Protein AF-A0A2S0K086-F1 (afdb_monomer)

pLDDT: mean 82.31, std 9.38, range [50.38, 92.88]

Organism: Lysinibacillus sphaericus (NCBI:txid1421)

Sequence (73 aa):
MDIEKKLKIRNFISVALIVFMTFSYIRLVLRDGITQVGFLYTAMYVLSVGITIFSWFYQWRTNQIIKRSQSHI

Structure (mmCIF, N/CA/C/O backbone):
data_AF-A0A2S0K086-F1
#
_entry.id   AF-A0A2S0K086-F1
#
loop_
_atom_site.group_PDB
_atom_site.id
_atom_site.type_symbol
_atom_site.label_atom_id
_atom_site.label_alt_id
_atom_site.label_comp_id
_atom_site.label_asym_id
_atom_site.label_entity_id
_atom_site.label_seq_id
_atom_site.pdbx_PDB_ins_code
_atom_site.Cartn_x
_atom_site.Cartn_y
_atom_site.Cartn_z
_atom_site.occupancy
_atom_site.B_iso_or_equiv
_atom_site.auth_seq_id
_atom_site.auth_comp_id
_atom_site.auth_asym_id
_atom_site.auth_atom_id
_atom_site.pdbx_PDB_model_num
ATOM 1 N N . MET A 1 1 ? 7.071 19.901 23.644 1.00 59.75 1 MET A N 1
ATOM 2 C CA . MET A 1 1 ? 7.543 20.058 22.251 1.00 59.75 1 MET A CA 1
ATOM 3 C C . MET A 1 1 ? 6.413 20.691 21.466 1.00 59.75 1 MET A C 1
ATOM 5 O O . MET A 1 1 ? 5.331 20.117 21.461 1.00 59.75 1 MET A O 1
ATOM 9 N N . ASP A 1 2 ? 6.647 21.875 20.906 1.00 71.38 2 ASP A N 1
ATOM 10 C CA . ASP A 1 2 ? 5.633 22.673 20.209 1.00 71.38 2 ASP A CA 1
ATOM 11 C C . ASP A 1 2 ? 4.878 21.862 19.147 1.00 71.38 2 ASP A C 1
ATOM 13 O O . ASP A 1 2 ? 5.495 21.089 18.401 1.00 71.38 2 ASP A O 1
ATOM 17 N N . ILE A 1 3 ? 3.554 22.023 19.083 1.00 74.12 3 ILE A N 1
ATOM 18 C CA . ILE A 1 3 ? 2.688 21.286 18.146 1.00 74.12 3 ILE A CA 1
ATOM 19 C C . ILE A 1 3 ? 3.151 21.539 16.704 1.00 74.12 3 ILE A C 1
ATOM 21 O O . ILE A 1 3 ? 3.215 20.603 15.904 1.00 74.12 3 ILE A O 1
ATOM 25 N N . GLU A 1 4 ? 3.598 22.762 16.403 1.00 76.81 4 GLU A N 1
ATOM 26 C CA . GLU A 1 4 ? 4.183 23.125 15.110 1.00 76.81 4 GLU A CA 1
ATOM 27 C C . GLU A 1 4 ? 5.451 22.337 14.767 1.00 76.81 4 GLU A C 1
ATOM 29 O O . GLU A 1 4 ? 5.602 21.866 13.637 1.00 76.81 4 GLU A O 1
ATOM 34 N N . LYS A 1 5 ? 6.368 22.149 15.727 1.00 78.50 5 LYS A N 1
ATOM 35 C CA . LYS A 1 5 ? 7.594 21.364 15.503 1.00 78.50 5 LYS A CA 1
ATOM 36 C C . LYS A 1 5 ? 7.257 19.901 15.224 1.00 78.50 5 LYS A C 1
ATOM 38 O O . LYS A 1 5 ? 7.846 19.300 14.327 1.00 78.50 5 LYS A O 1
ATOM 43 N N . LYS A 1 6 ? 6.270 19.339 15.930 1.00 76.00 6 LYS A N 1
ATOM 44 C CA . LYS A 1 6 ? 5.798 17.963 15.704 1.00 76.00 6 LYS A CA 1
ATOM 45 C C . LYS A 1 6 ? 5.150 17.802 14.322 1.00 76.00 6 LYS A C 1
ATOM 47 O O . LYS A 1 6 ? 5.398 16.803 13.648 1.00 76.00 6 LYS A O 1
ATOM 52 N N . LEU A 1 7 ? 4.375 18.794 13.876 1.00 82.88 7 LEU A N 1
ATOM 53 C CA . LEU A 1 7 ? 3.767 18.820 12.542 1.00 82.88 7 LEU A CA 1
ATOM 54 C C . LEU A 1 7 ? 4.812 18.943 11.429 1.00 82.88 7 LEU A C 1
ATOM 56 O O . LEU A 1 7 ? 4.747 18.179 10.470 1.00 82.88 7 LEU A O 1
ATOM 60 N N . LYS A 1 8 ? 5.806 19.828 11.575 1.00 83.00 8 LYS A N 1
ATOM 61 C CA . LYS A 1 8 ? 6.913 19.966 10.613 1.00 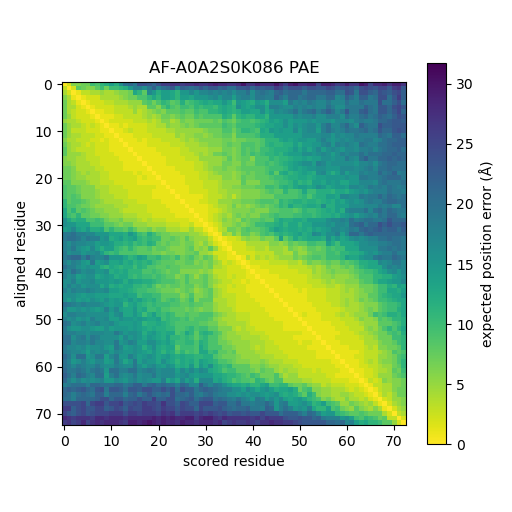83.00 8 LYS A CA 1
ATOM 62 C C . LYS A 1 8 ? 7.712 18.672 10.472 1.00 83.00 8 LYS A C 1
ATOM 64 O O . LYS A 1 8 ? 7.969 18.247 9.350 1.00 83.00 8 LYS A O 1
ATOM 69 N N . ILE A 1 9 ? 8.033 18.010 11.587 1.00 86.38 9 ILE A N 1
ATOM 70 C CA . ILE A 1 9 ? 8.728 16.714 11.578 1.00 86.38 9 ILE A CA 1
ATOM 71 C C . ILE A 1 9 ? 7.881 15.652 10.871 1.00 86.38 9 ILE A C 1
ATOM 73 O O . ILE A 1 9 ? 8.378 14.964 9.984 1.00 86.38 9 ILE A O 1
ATOM 77 N N . ARG A 1 10 ? 6.586 15.549 11.196 1.00 85.25 10 ARG A N 1
ATOM 78 C CA . ARG A 1 10 ? 5.682 14.598 10.532 1.00 85.25 10 ARG A CA 1
ATOM 79 C C . ARG A 1 10 ? 5.580 14.863 9.029 1.00 85.25 10 ARG A C 1
ATOM 81 O O . ARG A 1 10 ? 5.557 13.917 8.244 1.00 85.25 10 ARG A O 1
ATOM 88 N N . ASN A 1 11 ? 5.531 16.132 8.632 1.00 86.81 11 ASN A N 1
ATOM 89 C CA . ASN A 1 11 ? 5.446 16.521 7.230 1.00 86.81 11 ASN A CA 1
ATOM 90 C C . ASN A 1 11 ? 6.737 16.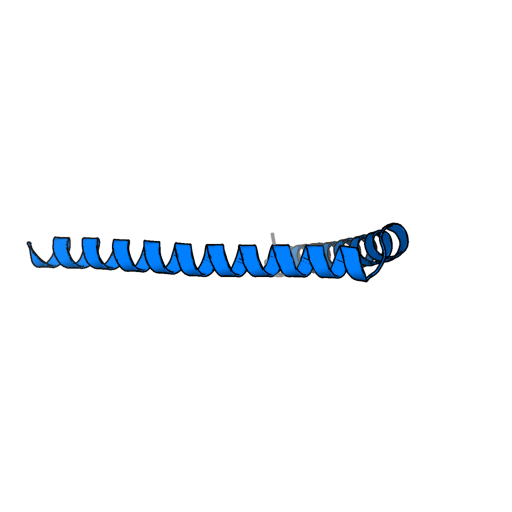174 6.480 1.00 86.81 11 ASN A C 1
ATOM 92 O O . ASN A 1 11 ? 6.683 15.566 5.419 1.00 86.81 11 ASN A O 1
ATOM 96 N N . PHE A 1 12 ? 7.897 16.462 7.073 1.00 91.50 12 PHE A N 1
ATOM 97 C CA . PHE A 1 12 ? 9.196 16.097 6.510 1.00 91.50 12 PHE A CA 1
ATOM 98 C C . PHE A 1 12 ? 9.343 14.580 6.333 1.00 91.50 12 PHE A C 1
ATOM 100 O O . PHE A 1 12 ? 9.732 14.118 5.264 1.00 91.50 12 PHE A O 1
ATOM 107 N N . ILE A 1 13 ? 8.952 13.800 7.345 1.00 89.81 13 ILE A N 1
ATOM 108 C CA . ILE A 1 13 ? 8.941 12.332 7.274 1.00 89.81 13 ILE A CA 1
ATOM 109 C C . ILE A 1 13 ? 8.012 11.847 6.154 1.00 89.81 13 ILE A C 1
ATOM 111 O O . ILE A 1 13 ? 8.382 10.955 5.395 1.00 89.81 13 ILE A O 1
ATOM 115 N N . SER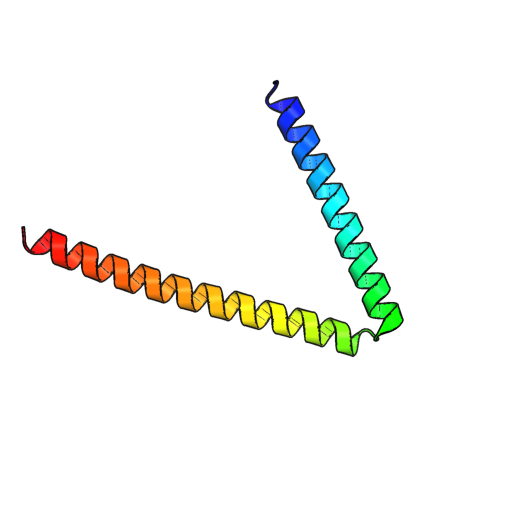 A 1 14 ? 6.827 12.449 6.021 1.00 87.81 14 SER A N 1
ATOM 116 C CA . SER A 1 14 ? 5.862 12.084 4.975 1.00 87.81 14 SER A CA 1
ATOM 117 C C . SER A 1 14 ? 6.414 12.367 3.577 1.00 87.81 14 SER A C 1
ATOM 119 O O . SER A 1 14 ? 6.336 11.510 2.702 1.00 87.81 14 SER A O 1
ATOM 121 N N . VAL A 1 15 ? 7.034 13.533 3.375 1.00 91.19 15 VAL A N 1
ATOM 122 C CA . VAL A 1 15 ? 7.674 13.893 2.102 1.00 91.19 15 VAL A CA 1
ATOM 123 C C . VAL A 1 15 ? 8.827 12.939 1.784 1.00 91.19 15 VAL A C 1
ATOM 125 O O . VAL A 1 15 ? 8.892 12.417 0.673 1.00 91.19 15 VAL A O 1
ATOM 128 N N . ALA A 1 16 ? 9.695 12.644 2.756 1.00 90.38 16 ALA A N 1
ATOM 129 C CA . ALA A 1 16 ? 10.800 11.703 2.575 1.00 90.38 16 ALA A CA 1
ATOM 130 C C . ALA A 1 16 ? 10.307 10.295 2.1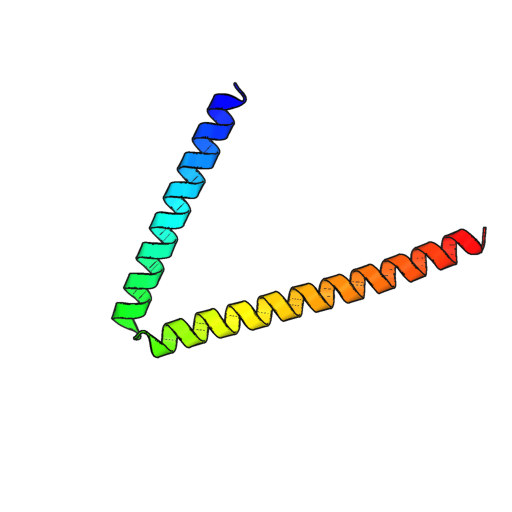91 1.00 90.38 16 ALA A C 1
ATOM 132 O O . ALA A 1 16 ? 10.859 9.671 1.285 1.00 90.38 16 ALA A O 1
ATOM 133 N N . LEU A 1 17 ? 9.227 9.823 2.824 1.00 90.88 17 LEU A N 1
ATOM 134 C CA . LEU A 1 17 ? 8.575 8.555 2.488 1.00 90.88 17 LEU A CA 1
ATOM 135 C C . LEU A 1 17 ? 8.040 8.540 1.054 1.00 90.88 17 LEU A C 1
ATOM 137 O O . LEU A 1 17 ? 8.284 7.577 0.332 1.00 90.88 17 LEU A O 1
ATOM 141 N N . ILE A 1 18 ? 7.351 9.599 0.622 1.00 89.50 18 ILE A N 1
ATOM 142 C CA . ILE A 1 18 ? 6.796 9.692 -0.737 1.00 89.50 18 ILE A CA 1
ATOM 143 C C . ILE A 1 18 ? 7.915 9.649 -1.784 1.00 89.50 18 ILE A C 1
ATOM 145 O O . ILE A 1 18 ? 7.815 8.907 -2.766 1.00 89.50 18 ILE A O 1
ATOM 149 N N . VAL A 1 19 ? 9.004 10.391 -1.562 1.00 91.44 19 VAL A N 1
ATOM 150 C CA . VAL A 1 19 ? 10.166 10.396 -2.464 1.00 91.44 19 VAL A CA 1
ATOM 151 C C . VAL A 1 19 ? 10.802 9.006 -2.529 1.00 91.44 19 VAL A C 1
ATOM 153 O O . VAL A 1 19 ? 11.068 8.503 -3.620 1.00 91.44 19 VAL A O 1
ATOM 156 N N . PHE A 1 20 ? 10.980 8.346 -1.382 1.00 91.38 20 PHE A N 1
ATOM 157 C CA . PHE A 1 20 ? 11.547 7.000 -1.319 1.00 91.38 20 PHE A CA 1
ATOM 158 C C . PHE A 1 20 ? 10.675 5.952 -2.027 1.00 91.38 20 PHE A C 1
ATOM 160 O O . PHE A 1 20 ? 11.196 5.121 -2.778 1.00 91.38 20 PHE A O 1
ATOM 167 N N . MET A 1 21 ? 9.353 6.002 -1.832 1.00 85.31 21 MET A N 1
ATOM 168 C CA . MET A 1 21 ? 8.418 5.104 -2.517 1.00 85.31 21 MET A CA 1
ATOM 169 C C . MET A 1 21 ? 8.445 5.324 -4.030 1.00 85.31 21 MET A C 1
ATOM 171 O O . MET A 1 21 ? 8.529 4.359 -4.785 1.00 85.31 21 MET A O 1
ATOM 175 N N . THR A 1 22 ? 8.449 6.583 -4.471 1.00 85.88 22 THR A N 1
ATOM 176 C CA . THR A 1 22 ? 8.503 6.937 -5.897 1.00 85.88 22 THR A CA 1
ATOM 177 C C . THR A 1 22 ? 9.800 6.454 -6.544 1.00 85.88 22 THR A C 1
ATOM 179 O O . THR A 1 22 ? 9.775 5.833 -7.604 1.00 85.88 22 THR A O 1
ATOM 182 N N . PHE A 1 23 ? 10.943 6.672 -5.889 1.00 86.75 23 PHE A N 1
ATOM 183 C CA . PHE A 1 23 ? 12.233 6.185 -6.376 1.00 86.75 23 PHE A CA 1
ATOM 184 C C . PHE A 1 23 ? 12.268 4.654 -6.473 1.00 86.75 23 PHE A C 1
ATOM 186 O O . PHE A 1 23 ? 12.706 4.099 -7.482 1.00 86.75 23 PHE A O 1
ATOM 193 N N . SER A 1 24 ? 11.767 3.966 -5.445 1.00 84.19 24 SER A N 1
ATOM 194 C CA . SER A 1 24 ? 11.707 2.502 -5.415 1.00 84.19 24 SER A CA 1
ATOM 195 C C . SER A 1 24 ? 10.812 1.949 -6.523 1.00 84.19 24 SER A C 1
ATOM 197 O O . SER A 1 24 ? 11.194 0.981 -7.178 1.00 84.19 24 SER A O 1
ATOM 199 N N . TYR A 1 25 ? 9.672 2.599 -6.781 1.00 81.44 25 TYR A N 1
ATOM 200 C CA . TYR A 1 25 ? 8.773 2.271 -7.887 1.00 81.44 25 TYR A CA 1
ATOM 201 C C . TYR A 1 25 ? 9.479 2.378 -9.239 1.00 81.44 25 TYR A C 1
ATOM 203 O O . TYR A 1 25 ? 9.495 1.414 -9.998 1.00 81.44 25 TYR A O 1
ATOM 211 N N . ILE A 1 26 ? 10.128 3.514 -9.517 1.00 82.69 26 ILE A N 1
ATOM 212 C CA . ILE A 1 26 ? 10.854 3.735 -10.776 1.00 82.69 26 ILE A CA 1
ATOM 213 C C . ILE A 1 26 ? 11.955 2.686 -10.952 1.00 82.69 26 ILE A C 1
ATOM 215 O O . ILE A 1 26 ? 12.096 2.106 -12.025 1.00 82.69 26 ILE A O 1
ATOM 219 N N . ARG A 1 27 ? 12.712 2.391 -9.890 1.00 83.50 27 ARG A N 1
ATOM 220 C CA . ARG A 1 27 ? 13.773 1.379 -9.923 1.00 83.50 27 ARG A CA 1
ATOM 221 C C . ARG A 1 27 ? 13.234 -0.024 -10.220 1.00 83.50 27 ARG A C 1
ATOM 223 O O . ARG A 1 27 ? 13.850 -0.747 -10.997 1.00 83.50 27 ARG A O 1
ATOM 230 N N . LEU A 1 28 ? 12.110 -0.403 -9.614 1.00 83.31 28 LEU A N 1
ATOM 231 C CA . LEU A 1 28 ? 11.421 -1.670 -9.882 1.00 83.31 28 LEU A CA 1
ATOM 232 C C . LEU A 1 28 ? 10.931 -1.738 -11.331 1.00 83.31 28 LEU A C 1
ATOM 234 O O . LEU A 1 28 ? 11.163 -2.733 -12.009 1.00 83.31 28 LEU A O 1
ATOM 238 N N . VAL A 1 29 ? 10.331 -0.654 -11.826 1.00 81.31 29 VAL A N 1
ATOM 239 C CA . VAL A 1 29 ? 9.849 -0.554 -13.209 1.00 81.31 29 VAL A CA 1
ATOM 240 C C . VAL A 1 29 ? 10.995 -0.685 -14.210 1.00 81.31 29 VAL A C 1
ATOM 242 O O . VAL A 1 29 ? 10.844 -1.369 -15.217 1.00 81.31 29 VAL A O 1
ATOM 245 N N . LEU A 1 30 ? 12.147 -0.070 -13.935 1.00 81.31 30 LEU A N 1
ATOM 246 C CA . LEU A 1 30 ? 13.336 -0.178 -14.786 1.00 81.31 30 LEU A CA 1
ATOM 247 C C . LEU A 1 30 ? 13.965 -1.578 -14.764 1.00 81.31 30 LEU A C 1
ATOM 249 O O . LEU A 1 30 ? 14.597 -1.965 -15.742 1.00 81.31 30 LEU A O 1
ATOM 253 N N . ARG A 1 31 ? 13.822 -2.324 -13.661 1.00 81.94 31 ARG A N 1
ATOM 254 C CA . ARG A 1 31 ? 14.407 -3.663 -13.499 1.00 81.94 31 ARG A CA 1
ATOM 255 C C . ARG A 1 31 ? 13.538 -4.763 -14.109 1.00 81.94 31 ARG A C 1
ATOM 257 O O . ARG A 1 31 ? 14.053 -5.589 -14.852 1.00 81.94 31 ARG A O 1
ATOM 264 N N . ASP A 1 32 ? 12.252 -4.766 -13.771 1.00 80.88 32 ASP A N 1
ATOM 265 C CA . ASP A 1 32 ? 11.327 -5.871 -14.058 1.00 80.88 32 ASP A CA 1
ATOM 266 C C . ASP A 1 32 ? 10.270 -5.492 -15.119 1.00 80.88 32 ASP A C 1
ATOM 268 O O . ASP A 1 32 ? 9.481 -6.323 -15.567 1.00 80.88 32 ASP A O 1
ATOM 272 N N . GLY A 1 33 ? 10.257 -4.229 -15.557 1.00 80.00 33 GLY A N 1
ATOM 273 C CA . GLY A 1 33 ? 9.306 -3.700 -16.532 1.00 80.00 33 GLY A CA 1
ATOM 274 C C . GLY A 1 33 ? 7.990 -3.219 -15.910 1.00 80.00 33 GLY A C 1
ATOM 275 O O . GLY A 1 33 ? 7.549 -3.676 -14.853 1.00 80.00 33 GLY A O 1
ATOM 276 N N . ILE A 1 34 ? 7.317 -2.292 -16.603 1.00 79.50 34 ILE A N 1
ATOM 277 C CA . ILE A 1 34 ? 6.029 -1.705 -16.177 1.00 79.50 34 ILE A CA 1
ATOM 278 C C . ILE A 1 34 ? 4.971 -2.783 -15.916 1.00 79.50 34 ILE A C 1
ATOM 280 O O . ILE A 1 34 ? 4.186 -2.660 -14.978 1.00 79.50 34 ILE A O 1
ATOM 284 N N . THR A 1 35 ? 4.950 -3.845 -16.719 1.00 77.38 35 THR A N 1
ATOM 285 C CA . THR A 1 35 ? 3.910 -4.878 -16.675 1.00 77.38 35 THR A CA 1
ATOM 286 C C . THR A 1 35 ? 3.953 -5.689 -15.380 1.00 77.38 35 THR A C 1
ATOM 288 O O . THR A 1 35 ? 2.916 -5.907 -14.754 1.00 77.38 35 THR A O 1
ATOM 291 N N . GLN A 1 36 ? 5.147 -6.095 -14.938 1.00 74.81 36 GLN A N 1
ATOM 292 C CA . GLN A 1 36 ? 5.317 -6.887 -13.719 1.00 74.81 36 GLN A CA 1
ATOM 293 C C . GLN A 1 36 ? 5.061 -6.046 -12.463 1.00 74.81 36 GLN A C 1
ATOM 295 O O . GLN A 1 36 ? 4.399 -6.501 -11.529 1.00 74.81 36 GLN A O 1
ATOM 300 N N . VAL A 1 37 ? 5.511 -4.789 -12.462 1.00 76.25 37 VAL A N 1
ATOM 301 C CA . VAL A 1 37 ? 5.237 -3.860 -11.358 1.00 76.25 37 VAL A CA 1
ATOM 302 C C . VAL A 1 37 ? 3.751 -3.507 -11.295 1.00 76.25 37 VAL A C 1
ATOM 304 O O . VAL A 1 37 ? 3.159 -3.554 -10.220 1.00 76.25 37 VAL A O 1
ATOM 307 N N . GLY A 1 38 ? 3.110 -3.232 -12.432 1.00 74.50 38 GLY A N 1
ATOM 308 C CA . GLY A 1 38 ? 1.669 -2.985 -12.503 1.00 74.50 38 GLY A CA 1
ATOM 309 C C . GLY A 1 38 ? 0.843 -4.161 -11.973 1.00 74.50 38 GLY A C 1
ATOM 310 O O . GLY A 1 38 ? -0.114 -3.953 -11.222 1.00 74.50 38 GLY A O 1
ATOM 311 N N . PHE A 1 39 ? 1.249 -5.397 -12.278 1.00 77.31 39 PHE A N 1
ATOM 312 C CA . PHE A 1 39 ? 0.624 -6.599 -11.723 1.00 77.31 39 PHE A CA 1
ATOM 313 C C . PHE A 1 39 ? 0.777 -6.676 -10.196 1.00 77.31 39 PHE A C 1
ATOM 315 O O . PHE A 1 39 ? -0.209 -6.916 -9.499 1.00 77.31 39 PHE A O 1
ATOM 322 N N . LEU A 1 40 ? 1.973 -6.397 -9.661 1.00 78.69 40 LEU A N 1
ATOM 323 C CA . LEU A 1 40 ? 2.223 -6.381 -8.215 1.00 78.69 40 LEU A CA 1
ATOM 324 C C . LEU A 1 40 ? 1.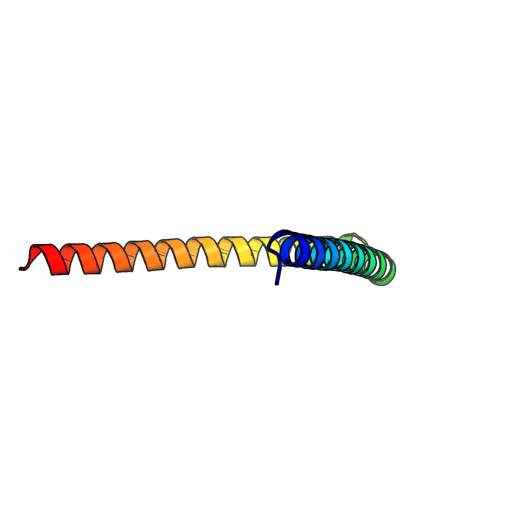343 -5.350 -7.492 1.00 78.69 40 LEU A C 1
ATOM 326 O O . LEU A 1 40 ? 0.702 -5.679 -6.495 1.00 78.69 40 LEU A O 1
ATOM 330 N N . TYR A 1 41 ? 1.262 -4.123 -8.012 1.00 79.44 41 TYR A N 1
ATOM 331 C CA . TYR A 1 41 ? 0.416 -3.073 -7.434 1.00 79.44 41 TYR A CA 1
ATOM 332 C C . TYR A 1 41 ? -1.069 -3.435 -7.482 1.00 79.44 41 TYR A C 1
ATOM 334 O O . TYR A 1 41 ? -1.789 -3.227 -6.505 1.00 79.44 41 TYR A O 1
ATOM 342 N N . THR A 1 42 ? -1.523 -4.024 -8.588 1.00 80.44 42 THR A N 1
ATOM 343 C CA . THR A 1 42 ? -2.909 -4.485 -8.730 1.00 80.44 42 THR A CA 1
ATOM 344 C C . THR A 1 42 ? -3.220 -5.598 -7.729 1.00 80.44 42 THR A C 1
ATOM 346 O O . THR A 1 42 ? -4.249 -5.552 -7.059 1.00 80.44 42 THR A O 1
ATOM 349 N N . ALA A 1 43 ? -2.310 -6.560 -7.552 1.00 82.12 43 ALA A N 1
ATOM 350 C CA . ALA A 1 43 ? -2.463 -7.630 -6.571 1.00 82.12 43 ALA A CA 1
ATOM 351 C C . ALA A 1 43 ? -2.532 -7.085 -5.134 1.00 82.12 43 ALA A C 1
ATOM 353 O O . ALA A 1 43 ? -3.413 -7.478 -4.368 1.00 82.12 43 ALA A O 1
ATOM 354 N N . MET A 1 44 ? -1.658 -6.135 -4.780 1.00 88.38 44 MET A N 1
ATOM 355 C CA . MET A 1 44 ? -1.700 -5.465 -3.475 1.00 88.38 44 MET A CA 1
ATOM 356 C C . MET A 1 44 ? -3.023 -4.726 -3.257 1.00 88.38 44 MET A C 1
ATOM 358 O O . MET A 1 44 ? -3.613 -4.845 -2.187 1.00 88.38 44 MET A O 1
ATOM 362 N N . TYR A 1 45 ? -3.518 -4.017 -4.275 1.00 86.00 45 TYR A N 1
ATOM 363 C CA . TYR A 1 45 ? -4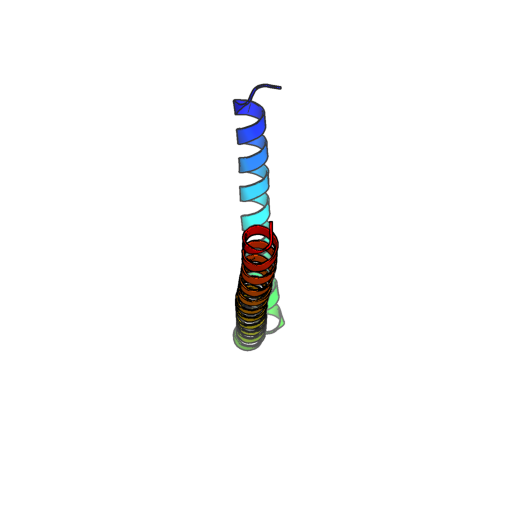.800 -3.318 -4.210 1.00 86.00 45 TYR A CA 1
ATOM 364 C C . TYR A 1 45 ? -5.970 -4.281 -3.966 1.00 86.00 45 TYR A C 1
ATOM 366 O O . TYR A 1 45 ? -6.769 -4.060 -3.057 1.00 86.00 45 TYR A O 1
ATOM 374 N N . VAL A 1 46 ? -6.040 -5.384 -4.720 1.00 91.12 46 VAL A N 1
ATOM 375 C CA . VAL A 1 46 ? -7.082 -6.411 -4.553 1.00 91.12 46 VAL A CA 1
ATOM 376 C C . VAL A 1 46 ? -7.041 -7.016 -3.147 1.00 91.12 46 VAL A C 1
ATOM 378 O O . VAL A 1 46 ? -8.087 -7.153 -2.510 1.00 91.12 46 VAL A O 1
ATOM 381 N N . LEU A 1 47 ? -5.848 -7.321 -2.625 1.00 92.38 47 LEU A N 1
ATOM 382 C CA . LEU A 1 47 ? -5.685 -7.814 -1.255 1.00 92.38 47 LEU A CA 1
ATOM 383 C C . LEU A 1 47 ? -6.166 -6.791 -0.221 1.00 92.38 47 LEU A C 1
ATOM 385 O O . LEU A 1 47 ? -6.903 -7.156 0.694 1.00 92.38 47 LEU A O 1
ATOM 389 N N . SER A 1 48 ? -5.799 -5.516 -0.369 1.00 90.06 48 SER A N 1
ATOM 390 C CA . SER A 1 48 ? -6.254 -4.450 0.529 1.00 90.06 48 SER A CA 1
ATOM 391 C C . SER A 1 48 ? -7.777 -4.329 0.542 1.00 90.06 48 SER A C 1
ATOM 393 O O . SER A 1 48 ? -8.370 -4.310 1.620 1.00 90.06 48 SER A O 1
ATOM 395 N N . VAL A 1 49 ? -8.417 -4.321 -0.631 1.00 91.69 49 VAL A N 1
ATOM 396 C CA . VAL A 1 49 ? -9.884 -4.280 -0.748 1.00 91.69 49 VAL A CA 1
ATOM 397 C C . VAL A 1 49 ? -10.520 -5.503 -0.081 1.00 91.69 49 VAL A C 1
ATOM 399 O O . VAL A 1 49 ? -11.467 -5.354 0.693 1.00 91.69 49 VAL A O 1
ATOM 402 N N . GLY A 1 50 ? -9.974 -6.701 -0.313 1.00 92.88 50 GLY A N 1
ATOM 403 C CA . GLY A 1 50 ? -10.450 -7.936 0.314 1.00 92.88 50 GLY A CA 1
ATOM 404 C C . GLY A 1 50 ? -10.388 -7.888 1.843 1.00 92.88 50 GLY A C 1
ATOM 405 O O . GLY A 1 50 ? -11.371 -8.216 2.512 1.00 92.88 50 GLY A O 1
ATOM 406 N N . ILE A 1 51 ? -9.273 -7.408 2.403 1.00 92.88 51 ILE A N 1
ATOM 407 C CA . ILE A 1 51 ? -9.107 -7.228 3.852 1.00 92.88 51 ILE A CA 1
ATOM 408 C C . ILE A 1 51 ? -10.126 -6.217 4.388 1.00 92.88 51 ILE A C 1
ATOM 410 O O . ILE A 1 51 ? -10.777 -6.492 5.392 1.00 92.88 51 ILE A O 1
ATOM 414 N N . THR A 1 52 ? -10.322 -5.079 3.713 1.00 92.44 52 THR A N 1
ATOM 415 C CA . THR A 1 52 ? -11.297 -4.061 4.136 1.00 92.44 52 THR A CA 1
ATOM 416 C C . THR A 1 52 ? -12.720 -4.617 4.196 1.00 92.44 52 THR A C 1
ATOM 418 O O . THR A 1 52 ? -13.413 -4.408 5.192 1.00 92.44 52 THR A O 1
ATOM 421 N N . ILE A 1 53 ? -13.150 -5.358 3.170 1.00 91.94 53 ILE A N 1
ATOM 422 C CA . ILE A 1 53 ? -14.482 -5.981 3.137 1.00 91.94 53 ILE A CA 1
ATOM 423 C C . ILE A 1 53 ? -14.625 -6.998 4.275 1.00 91.94 53 ILE A C 1
ATOM 425 O O . ILE A 1 53 ? -15.632 -6.994 4.986 1.00 91.94 53 ILE A O 1
ATOM 429 N N . PHE A 1 54 ? -13.610 -7.841 4.485 1.00 91.31 54 PHE A N 1
ATOM 430 C CA . PHE A 1 54 ? -13.623 -8.842 5.550 1.00 91.31 54 PHE A CA 1
ATOM 431 C C . PHE A 1 54 ? -13.693 -8.202 6.942 1.00 91.31 54 PHE A C 1
ATOM 433 O O . PHE A 1 54 ? -14.518 -8.597 7.768 1.00 91.31 54 PHE A O 1
ATOM 440 N N . SER A 1 55 ? -12.880 -7.174 7.197 1.00 90.38 55 SER A N 1
ATOM 441 C CA . SER A 1 55 ? -12.912 -6.413 8.448 1.00 90.38 55 SER A CA 1
ATOM 442 C C . SER A 1 55 ? -14.270 -5.756 8.676 1.00 90.38 55 SER A C 1
ATOM 444 O O . SER A 1 55 ? -14.795 -5.820 9.787 1.00 90.38 55 SER A O 1
ATOM 446 N N . TRP A 1 56 ? -14.875 -5.182 7.633 1.00 92.06 56 TRP A N 1
ATOM 447 C CA . TRP A 1 56 ? -16.207 -4.592 7.730 1.00 92.06 56 TRP A CA 1
ATOM 448 C C . TRP A 1 56 ? -17.272 -5.636 8.078 1.00 92.06 56 TRP A C 1
ATOM 450 O O . TRP A 1 56 ? -18.080 -5.414 8.980 1.00 92.06 56 TRP A O 1
ATOM 460 N N . PHE A 1 57 ? -17.236 -6.806 7.435 1.00 91.62 57 PHE A N 1
ATOM 461 C CA . PHE A 1 57 ? -18.147 -7.908 7.746 1.00 91.62 57 PHE A CA 1
ATOM 462 C C . PHE A 1 57 ? -17.975 -8.409 9.186 1.00 91.62 57 PHE A C 1
ATOM 464 O O . PHE A 1 57 ? -18.959 -8.589 9.908 1.00 91.62 57 PHE A O 1
ATOM 471 N N . TYR A 1 58 ? -16.731 -8.585 9.635 1.00 90.62 58 TYR A N 1
ATOM 472 C CA . TYR A 1 58 ? -16.420 -8.990 11.004 1.00 90.62 58 TYR A CA 1
ATOM 473 C C . TYR A 1 58 ? -16.927 -7.966 12.031 1.00 90.62 58 TYR A C 1
ATOM 475 O O . TYR A 1 58 ? -17.560 -8.327 13.029 1.00 90.62 58 TYR A O 1
ATOM 483 N N . GLN A 1 59 ? -16.715 -6.677 11.760 1.00 90.00 59 GLN A N 1
ATOM 484 C CA . GLN A 1 59 ? -17.192 -5.588 12.606 1.00 90.00 59 GLN A CA 1
ATOM 485 C C . GLN A 1 59 ? -18.722 -5.525 12.635 1.00 90.00 59 GLN A C 1
ATOM 487 O O . GLN A 1 59 ? -19.315 -5.374 13.703 1.00 90.00 59 GLN A O 1
ATOM 492 N N . TRP A 1 60 ? -19.381 -5.708 11.489 1.00 89.75 60 TRP A N 1
ATOM 493 C CA . TRP A 1 60 ? -20.837 -5.780 11.416 1.00 89.75 60 TRP A CA 1
ATOM 494 C C . TRP A 1 60 ? -21.3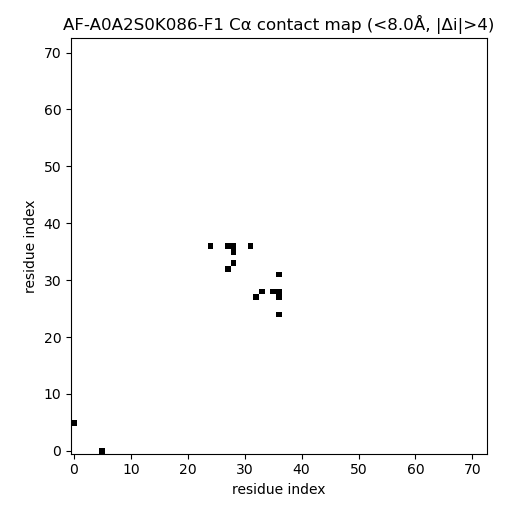87 -6.941 12.251 1.00 89.75 60 TRP A C 1
ATOM 496 O O . TRP A 1 60 ? -22.275 -6.727 13.076 1.00 89.75 60 TRP A O 1
ATOM 506 N N . ARG A 1 61 ? -20.821 -8.149 12.118 1.00 86.69 61 ARG A N 1
ATOM 507 C CA . ARG A 1 61 ? -21.208 -9.324 12.920 1.00 86.69 61 ARG A CA 1
ATOM 508 C C . ARG A 1 61 ? -21.041 -9.073 14.415 1.00 86.69 61 ARG A C 1
ATOM 510 O O . ARG A 1 61 ? -21.963 -9.342 15.181 1.00 86.69 61 ARG A O 1
ATOM 517 N N . THR A 1 62 ? -19.904 -8.510 14.814 1.00 85.88 62 THR A N 1
ATOM 518 C CA .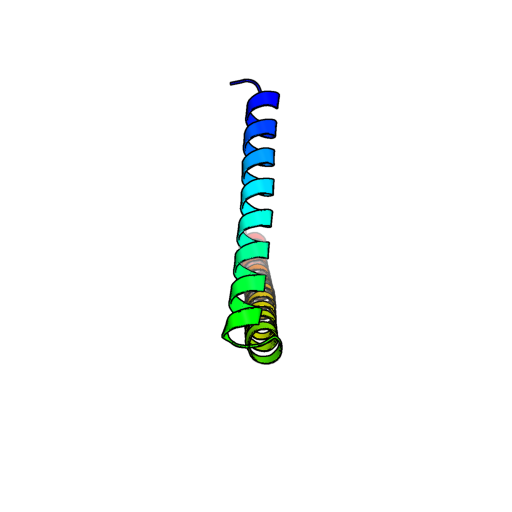 THR A 1 62 ? -19.618 -8.160 16.212 1.00 85.88 62 THR A CA 1
ATOM 519 C C . THR A 1 62 ? -20.655 -7.176 16.758 1.00 85.88 62 THR A C 1
ATOM 521 O O . THR A 1 62 ? -21.223 -7.401 17.825 1.00 85.88 62 THR A O 1
ATOM 524 N N . ASN A 1 63 ? -20.997 -6.142 15.986 1.00 86.50 63 ASN A N 1
ATOM 525 C CA . ASN A 1 63 ? -22.018 -5.168 16.369 1.00 86.50 63 ASN A CA 1
ATOM 526 C C . ASN A 1 63 ? -23.416 -5.791 16.522 1.00 86.50 63 ASN A C 1
ATOM 528 O O . ASN A 1 63 ? -24.164 -5.378 17.405 1.00 86.50 63 ASN A O 1
ATOM 532 N N . GLN A 1 64 ? -23.780 -6.788 15.708 1.00 81.44 64 GLN A N 1
ATOM 533 C CA . GLN A 1 64 ? -25.054 -7.505 15.869 1.00 81.44 64 GLN A CA 1
ATOM 534 C C . GLN A 1 64 ? -25.084 -8.353 17.149 1.00 81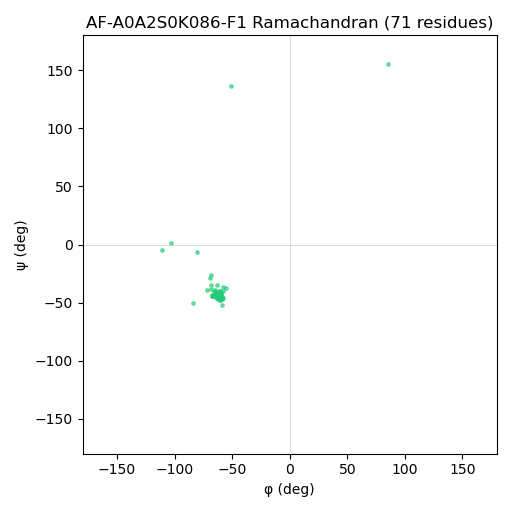.44 64 GLN A C 1
ATOM 536 O O . GLN A 1 64 ? -26.105 -8.397 17.833 1.00 81.44 64 GLN A O 1
ATOM 541 N N . ILE A 1 65 ? -23.965 -8.995 17.504 1.00 78.75 65 ILE A N 1
ATOM 542 C CA . ILE A 1 65 ? -23.846 -9.785 18.741 1.00 78.75 65 ILE A CA 1
ATOM 543 C C . ILE A 1 65 ? -23.982 -8.877 19.969 1.00 78.75 65 ILE A C 1
ATOM 545 O O . ILE A 1 65 ? -24.747 -9.190 20.880 1.00 78.75 65 ILE A O 1
ATOM 549 N N . ILE A 1 66 ? -23.300 -7.727 19.969 1.00 74.12 66 ILE A N 1
ATOM 550 C CA . ILE A 1 66 ? -23.384 -6.742 21.058 1.00 74.12 66 ILE A CA 1
ATOM 551 C C . ILE A 1 66 ? -24.819 -6.220 21.204 1.00 74.12 66 ILE A C 1
ATOM 553 O O . ILE A 1 66 ? -25.347 -6.199 22.314 1.00 74.12 66 ILE A O 1
ATOM 557 N N . LYS A 1 67 ? -25.482 -5.869 20.093 1.00 74.44 67 LYS A N 1
ATOM 558 C CA . LYS A 1 67 ? -26.880 -5.407 20.109 1.00 74.44 67 LYS A CA 1
ATOM 559 C C . LYS A 1 67 ? -27.846 -6.456 20.664 1.00 74.44 67 LYS A C 1
ATOM 561 O O . LYS A 1 67 ? -28.733 -6.104 21.432 1.00 74.44 67 LYS A O 1
ATOM 566 N N . ARG A 1 68 ? -27.661 -7.736 20.321 1.00 65.56 68 ARG A N 1
ATOM 567 C CA . ARG A 1 68 ? -28.481 -8.840 20.853 1.00 65.56 68 ARG A CA 1
ATOM 568 C C . ARG A 1 68 ? -28.237 -9.092 22.344 1.00 65.56 68 ARG A C 1
ATOM 570 O O . ARG A 1 68 ? -29.163 -9.462 23.051 1.00 65.56 68 ARG A O 1
ATOM 577 N N . SER A 1 69 ? -27.004 -8.904 22.811 1.00 69.38 69 SER A N 1
ATOM 578 C CA . SER A 1 69 ? -26.661 -9.009 24.233 1.00 69.38 69 SER A CA 1
ATOM 579 C C . SER A 1 69 ? -27.320 -7.893 25.051 1.00 69.38 69 SER A C 1
ATOM 581 O O . SER A 1 69 ? -27.925 -8.154 26.084 1.00 69.38 69 SER A O 1
ATOM 583 N N . GLN A 1 70 ? -27.291 -6.656 24.543 1.00 64.25 70 GLN A N 1
ATOM 584 C CA . GLN A 1 70 ? -27.914 -5.506 25.205 1.00 64.25 70 GLN A CA 1
ATOM 585 C C . GLN A 1 70 ? -29.446 -5.552 25.229 1.00 64.25 70 GLN A C 1
ATOM 587 O O . GLN A 1 70 ? -30.032 -4.970 26.127 1.00 64.25 70 GLN A O 1
ATOM 592 N N . SER A 1 71 ? -30.100 -6.226 24.277 1.00 58.69 71 SER A N 1
ATOM 593 C CA . SER A 1 71 ? -31.564 -6.377 24.280 1.00 58.69 71 SER A CA 1
ATOM 594 C C . SER A 1 71 ? -32.075 -7.485 25.209 1.00 58.69 71 SER A C 1
ATOM 596 O O . SER A 1 71 ? -33.281 -7.696 25.279 1.00 58.69 71 SER A O 1
ATOM 598 N N . HIS A 1 72 ? -31.178 -8.270 25.812 1.00 53.22 72 HIS A N 1
ATOM 599 C CA . HIS A 1 72 ? -31.513 -9.395 26.693 1.00 53.22 72 HIS A CA 1
ATOM 600 C C . HIS A 1 72 ? -31.325 -9.058 28.188 1.00 53.22 72 HIS A C 1
ATOM 602 O O . HIS A 1 72 ? -31.528 -9.931 29.036 1.00 53.22 72 HIS A O 1
ATOM 608 N N . ILE A 1 73 ? -30.926 -7.813 28.479 1.00 50.38 73 ILE A N 1
ATOM 609 C CA . ILE A 1 73 ? -30.885 -7.151 29.793 1.00 50.38 73 ILE A CA 1
ATOM 610 C C . ILE A 1 73 ? -32.071 -6.187 29.842 1.00 50.38 73 ILE A C 1
ATOM 612 O O . ILE A 1 73 ? -32.727 -6.128 30.902 1.00 50.38 73 ILE A O 1
#

Secondary structure (DSSP, 8-state):
--HHHHHHHHHHHHHHHHHHHHHHHHHHHHHHHHHHHHHHHHHHHHHHHHHHHHHHHHHHHHHHHHHHHHTT-

Solvent-accessible surface area (backbone atoms only — not comparable to full-atom values): 4055 Å² total; per-residue (Å²): 131,59,69,65,59,55,48,51,52,52,49,51,53,51,53,53,50,52,52,52,51,51,52,51,49,53,52,46,29,73,72,65,32,62,68,55,48,52,50,51,54,51,53,52,50,53,50,53,52,50,51,52,53,51,52,51,51,52,50,50,53,51,52,53,52,52,53,57,57,63,74,75,110

Foldseek 3Di:
DDPVVVVVVVVVVVVVVVVVVVVVLVVCCVPVNPVVSVVVVVVVVVVVVVVVVVVVVVVVVVVVVVVVVVVVD

Radius of gyration: 21.11 Å; Cα contacts (8 Å, |Δi|>4): 8; chains: 1; bounding box: 46×33×46 Å

Mean predicted aligned error: 10.69 Å